Protein AF-A0AAV3GFX3-F1 (afdb_monomer)

Foldseek 3Di:
DVVVLVVLLVVDDDPLSVLSCCVPVVVDDLCVSCVVVVHDSVVSVVSPVVSVVVVVVVVVVPPDDPPDD

Mean predicted aligned error: 7.28 Å

Radius of gyration: 14.8 Å; Cα contacts (8 Å, |Δi|>4): 36; chains: 1; bounding box: 37×26×45 Å

Sequence (69 aa):
SIYDLRKLVYSFKGLDQKILVAKYIEGLSLKQIAGEFGHSYGYIRNKHNQILKKIEKSDNDVTIPIDKS

Structure (mmCIF, N/CA/C/O backbone):
data_AF-A0AAV3GFX3-F1
#
_entry.id   AF-A0AAV3GFX3-F1
#
loop_
_atom_site.group_PDB
_atom_site.id
_atom_site.type_symbol
_atom_site.label_atom_id
_atom_site.label_alt_id
_atom_site.label_comp_id
_atom_site.label_asym_id
_atom_site.label_entity_id
_atom_site.label_seq_id
_atom_site.pdbx_PDB_ins_code
_atom_site.Cartn_x
_atom_site.Cartn_y
_atom_site.Cartn_z
_atom_site.occupancy
_atom_site.B_iso_or_equiv
_atom_site.auth_seq_id
_atom_site.auth_comp_id
_atom_site.auth_asym_id
_atom_site.auth_atom_id
_atom_site.pdbx_PDB_model_num
ATOM 1 N N . SER A 1 1 ? -3.497 -12.630 -14.947 1.00 60.22 1 SER A N 1
ATOM 2 C CA . SER A 1 1 ? -3.963 -13.839 -14.228 1.00 60.22 1 SER A CA 1
ATOM 3 C C . SER A 1 1 ? -3.898 -13.605 -12.718 1.00 60.22 1 SER A C 1
ATOM 5 O O . SER A 1 1 ? -3.095 -12.789 -12.284 1.00 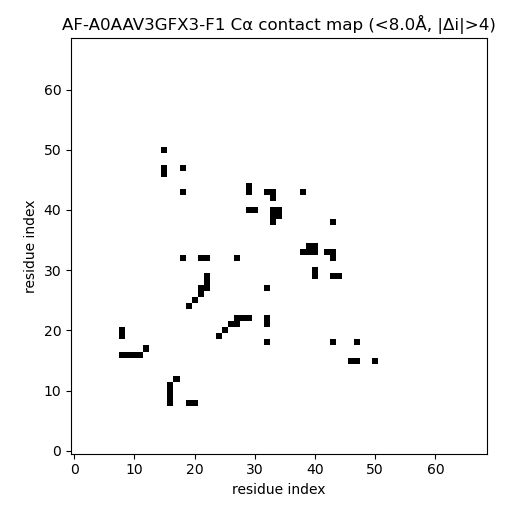60.22 1 SER A O 1
ATOM 7 N N . ILE A 1 2 ? -4.693 -14.304 -11.890 1.00 62.44 2 ILE A N 1
ATOM 8 C CA . ILE A 1 2 ? -4.583 -14.248 -10.408 1.00 62.44 2 ILE A CA 1
ATOM 9 C C . ILE A 1 2 ? -3.153 -14.572 -9.924 1.00 62.44 2 ILE A C 1
ATOM 11 O O . ILE A 1 2 ? -2.711 -14.091 -8.878 1.00 62.44 2 ILE A O 1
ATOM 15 N N . TYR A 1 3 ? -2.418 -15.354 -10.721 1.00 61.44 3 TYR A N 1
ATOM 16 C CA . TYR A 1 3 ? -1.014 -15.686 -10.497 1.00 61.44 3 TYR A CA 1
ATOM 17 C C . TYR A 1 3 ? -0.088 -14.461 -10.527 1.00 61.44 3 TYR A C 1
ATOM 19 O O . TYR A 1 3 ? 0.870 -14.415 -9.756 1.00 61.44 3 TYR A O 1
ATOM 27 N N . ASP A 1 4 ? -0.394 -13.451 -11.342 1.00 79.56 4 ASP A N 1
ATOM 28 C CA . ASP A 1 4 ? 0.443 -12.254 -11.488 1.00 79.56 4 ASP A CA 1
ATOM 29 C C . ASP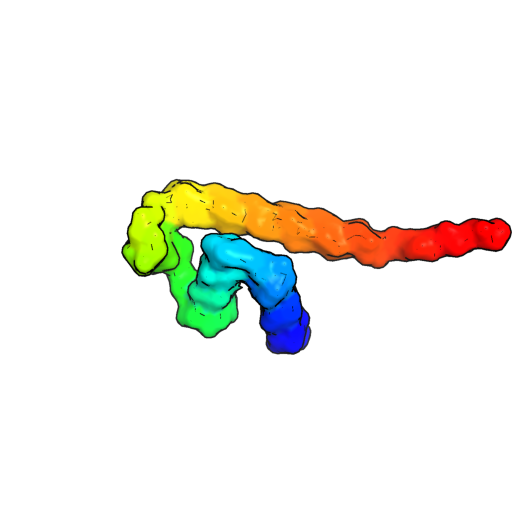 A 1 4 ? 0.266 -11.319 -10.290 1.00 79.56 4 ASP A C 1
ATOM 31 O O . ASP A 1 4 ? 1.242 -10.820 -9.735 1.00 79.56 4 ASP A O 1
ATOM 35 N N . LEU A 1 5 ? -0.972 -11.180 -9.800 1.00 83.06 5 LEU A N 1
ATOM 36 C CA . LEU A 1 5 ? -1.265 -10.378 -8.613 1.00 83.06 5 LEU A CA 1
ATOM 37 C C . LEU A 1 5 ? -0.604 -10.960 -7.361 1.00 83.06 5 LEU A C 1
ATOM 39 O O . LEU A 1 5 ? -0.013 -10.216 -6.583 1.00 83.06 5 LEU A O 1
ATOM 43 N N . ARG A 1 6 ? -0.660 -12.283 -7.158 1.00 86.31 6 ARG A N 1
ATOM 44 C CA . ARG A 1 6 ? 0.018 -12.916 -6.014 1.00 86.31 6 ARG A CA 1
ATOM 45 C C . ARG A 1 6 ? 1.529 -12.705 -6.089 1.00 86.31 6 ARG A C 1
ATOM 47 O O . ARG A 1 6 ? 2.111 -12.271 -5.100 1.00 86.31 6 ARG A O 1
ATOM 54 N N . LYS A 1 7 ? 2.160 -12.944 -7.246 1.00 87.44 7 LYS A N 1
ATOM 55 C CA . LYS A 1 7 ? 3.601 -12.689 -7.430 1.00 87.44 7 LYS A CA 1
ATOM 56 C C . LYS A 1 7 ? 3.970 -11.238 -7.118 1.00 87.44 7 LYS A C 1
ATOM 58 O O . LYS A 1 7 ? 4.952 -11.006 -6.420 1.00 87.44 7 LYS A O 1
ATOM 63 N N . LEU A 1 8 ? 3.155 -10.290 -7.578 1.00 87.06 8 LEU A N 1
ATOM 64 C CA . LEU A 1 8 ? 3.343 -8.873 -7.304 1.00 87.06 8 LEU A CA 1
ATOM 65 C C . LEU A 1 8 ? 3.231 -8.561 -5.812 1.00 87.06 8 LEU A C 1
ATOM 67 O O . LEU A 1 8 ? 4.128 -7.958 -5.246 1.00 87.06 8 LEU A O 1
ATOM 71 N N . VAL A 1 9 ? 2.164 -9.007 -5.148 1.00 90.06 9 VAL A N 1
ATOM 72 C CA . VAL A 1 9 ? 1.948 -8.771 -3.712 1.00 90.06 9 VAL A CA 1
ATOM 73 C C . VAL A 1 9 ? 3.120 -9.312 -2.888 1.00 90.06 9 VAL A C 1
ATOM 75 O O . VAL A 1 9 ? 3.617 -8.618 -2.004 1.00 90.06 9 VAL A O 1
ATOM 78 N N . TYR A 1 10 ? 3.586 -10.526 -3.195 1.00 87.00 10 TYR A N 1
ATOM 79 C CA . TYR A 1 10 ? 4.678 -11.179 -2.467 1.00 87.00 10 TYR A CA 1
ATOM 80 C C . TYR A 1 10 ? 6.082 -10.659 -2.826 1.00 87.00 10 TYR A C 1
ATOM 82 O O . TYR A 1 10 ? 7.036 -11.026 -2.140 1.00 87.00 10 TYR A O 1
ATOM 90 N N . SER A 1 11 ? 6.239 -9.800 -3.843 1.00 90.25 11 SER A N 1
ATOM 91 C CA . SER A 1 11 ? 7.519 -9.122 -4.111 1.00 90.25 11 SER A CA 1
ATOM 92 C C . SE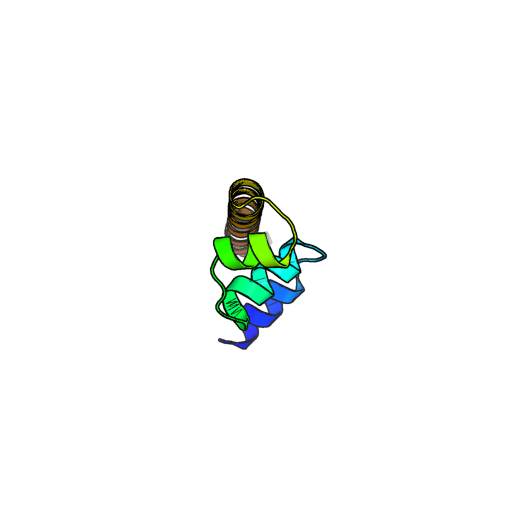R A 1 11 ? 7.781 -7.966 -3.134 1.00 90.25 11 SER A C 1
ATOM 94 O O . SER A 1 11 ? 8.934 -7.630 -2.853 1.00 90.25 11 SER A O 1
ATOM 96 N N . PHE A 1 12 ? 6.719 -7.391 -2.558 1.00 93.81 12 PHE A N 1
ATOM 97 C CA . PHE A 1 12 ? 6.805 -6.405 -1.484 1.00 93.81 12 PHE A CA 1
ATOM 98 C C . PHE A 1 12 ? 6.996 -7.084 -0.125 1.00 93.81 12 PHE A C 1
ATOM 100 O O . PHE A 1 12 ? 6.713 -8.267 0.059 1.00 93.81 12 PHE A O 1
ATOM 107 N N . LYS A 1 13 ? 7.463 -6.315 0.865 1.00 93.56 13 LYS A N 1
ATOM 108 C CA . LYS A 1 13 ? 7.687 -6.793 2.237 1.00 93.56 13 LYS A CA 1
ATOM 109 C C . LYS A 1 13 ? 7.110 -5.827 3.265 1.00 93.56 13 LYS A C 1
ATOM 111 O O . LYS A 1 13 ? 6.925 -4.639 2.994 1.00 93.56 13 LYS A O 1
ATOM 116 N N . GLY A 1 14 ? 6.865 -6.338 4.469 1.00 96.19 14 GLY A N 1
ATOM 117 C CA . GLY A 1 14 ? 6.439 -5.532 5.611 1.00 96.19 14 GLY A CA 1
ATOM 118 C C . GLY A 1 14 ? 5.084 -4.866 5.380 1.00 96.19 14 GLY A C 1
ATOM 119 O O . GLY A 1 14 ? 4.140 -5.504 4.920 1.00 96.19 14 GLY A O 1
ATOM 120 N N . LEU A 1 15 ? 4.978 -3.580 5.717 1.00 96.12 15 LEU A N 1
ATOM 121 C CA . LEU A 1 15 ? 3.716 -2.847 5.612 1.00 96.12 15 LEU A CA 1
ATOM 122 C C . LEU A 1 15 ? 3.217 -2.725 4.164 1.00 96.12 15 LEU A C 1
ATOM 124 O O . LEU A 1 15 ? 2.018 -2.831 3.933 1.00 96.12 15 LEU A O 1
ATOM 128 N N . ASP A 1 16 ? 4.119 -2.557 3.193 1.00 96.25 16 ASP A N 1
ATOM 129 C CA . ASP A 1 16 ? 3.742 -2.408 1.785 1.00 96.25 16 ASP A CA 1
ATOM 130 C C . ASP A 1 16 ? 3.027 -3.683 1.277 1.00 96.25 16 ASP A C 1
ATOM 132 O O . ASP A 1 16 ? 1.968 -3.598 0.65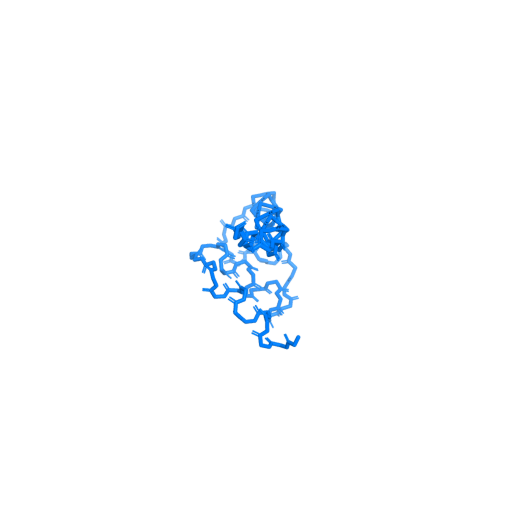6 1.00 96.25 16 ASP A O 1
ATOM 136 N N . GLN A 1 17 ? 3.534 -4.870 1.640 1.00 96.88 17 GLN A N 1
ATOM 137 C CA . GLN A 1 17 ? 2.883 -6.154 1.346 1.00 96.88 17 GLN A CA 1
ATOM 138 C C . GLN A 1 17 ? 1.510 -6.266 2.018 1.00 96.88 17 GLN A C 1
ATOM 140 O O . GLN A 1 17 ? 0.538 -6.643 1.367 1.00 96.88 17 GLN A O 1
ATOM 145 N N . LYS A 1 18 ? 1.417 -5.924 3.311 1.00 97.19 18 LYS A N 1
ATOM 146 C CA . LYS A 1 18 ? 0.153 -5.983 4.064 1.00 97.19 18 LYS A CA 1
ATOM 147 C C . LYS A 1 18 ? -0.922 -5.089 3.441 1.00 97.19 18 LYS A C 1
ATOM 149 O O . LYS A 1 18 ? -2.061 -5.520 3.302 1.00 97.19 18 LYS A O 1
ATOM 154 N N . ILE A 1 19 ? -0.553 -3.883 3.000 1.00 97.44 19 ILE A N 1
ATOM 155 C CA . ILE A 1 19 ? -1.464 -2.962 2.302 1.00 97.44 19 ILE A CA 1
ATOM 156 C C . ILE A 1 19 ? -1.975 -3.585 0.995 1.00 97.44 19 ILE A C 1
ATOM 158 O O . ILE A 1 19 ? -3.162 -3.473 0.692 1.00 97.44 19 ILE A O 1
ATOM 162 N N . LEU A 1 20 ? -1.110 -4.250 0.224 1.00 95.81 20 LEU A N 1
ATOM 163 C CA . LEU A 1 20 ? -1.497 -4.894 -1.033 1.00 95.81 20 LEU A CA 1
ATOM 164 C C . LEU A 1 20 ? -2.412 -6.111 -0.823 1.00 95.81 20 LEU A C 1
ATOM 166 O O . LEU A 1 20 ? -3.400 -6.246 -1.547 1.00 95.81 20 LEU A O 1
ATOM 170 N N . VAL A 1 21 ? -2.122 -6.959 0.171 1.00 96.12 21 VAL A N 1
ATOM 171 C CA . VAL A 1 21 ? -2.993 -8.087 0.559 1.00 96.12 21 VAL A CA 1
ATOM 172 C C . VAL A 1 21 ? -4.376 -7.564 0.941 1.00 96.12 21 VAL A C 1
ATOM 174 O O . VAL A 1 21 ? -5.367 -7.945 0.321 1.00 96.12 21 VAL A O 1
ATOM 177 N N . ALA A 1 22 ? -4.437 -6.618 1.874 1.00 96.94 22 ALA A N 1
ATOM 178 C CA . ALA A 1 22 ? -5.697 -6.059 2.340 1.00 96.94 22 ALA A CA 1
ATOM 179 C C . ALA A 1 22 ? -6.498 -5.398 1.204 1.00 96.94 22 ALA A C 1
ATOM 181 O O . ALA A 1 22 ? -7.700 -5.613 1.055 1.00 96.94 22 ALA A O 1
ATOM 182 N N . LYS A 1 23 ? -5.831 -4.628 0.333 1.00 96.44 23 LYS A N 1
ATOM 183 C CA . LYS A 1 23 ? -6.493 -3.905 -0.763 1.00 96.44 23 LYS A CA 1
ATOM 184 C C . LYS A 1 23 ? -7.042 -4.826 -1.852 1.00 96.44 23 LYS A C 1
ATOM 186 O O . LYS A 1 23 ? -8.126 -4.535 -2.369 1.00 96.44 23 LYS A O 1
ATOM 191 N N . TYR A 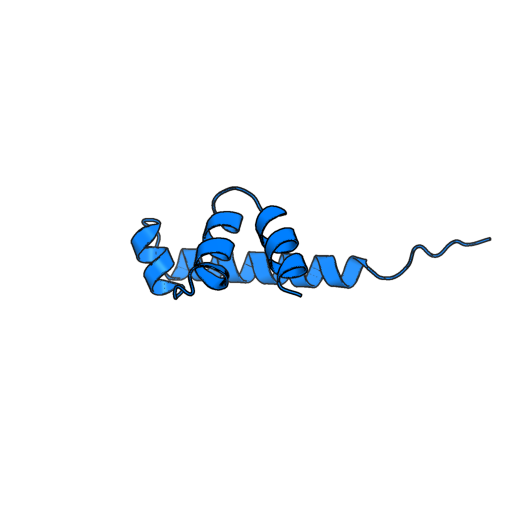1 24 ? -6.279 -5.843 -2.256 1.00 94.25 24 TYR A N 1
ATOM 192 C CA . TYR A 1 24 ? -6.528 -6.588 -3.497 1.00 94.25 24 TYR A CA 1
ATOM 193 C C . TYR A 1 24 ? -6.887 -8.061 -3.293 1.00 94.25 24 TYR A C 1
ATOM 195 O O . TYR A 1 24 ? -7.480 -8.651 -4.190 1.00 94.25 24 TYR A O 1
ATOM 203 N N . ILE A 1 25 ? -6.548 -8.651 -2.145 1.00 92.62 25 ILE A N 1
ATOM 204 C CA . ILE A 1 25 ? -6.935 -10.024 -1.791 1.00 92.62 25 ILE A CA 1
ATOM 205 C C . ILE A 1 25 ? -8.158 -9.999 -0.870 1.00 92.62 25 ILE A C 1
ATOM 207 O O . ILE 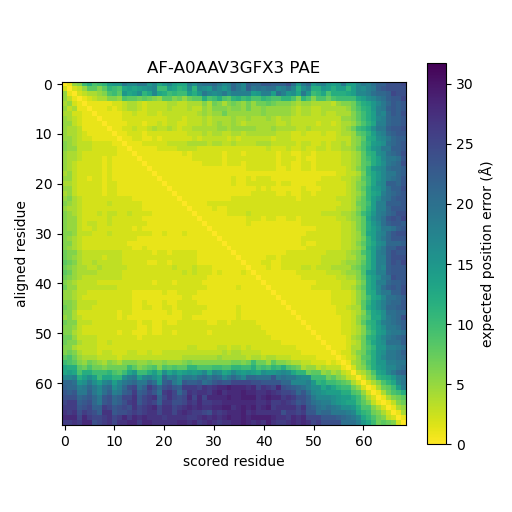A 1 25 ? -9.119 -10.715 -1.125 1.00 92.62 25 ILE A O 1
ATOM 211 N N . GLU A 1 26 ? -8.146 -9.150 0.158 1.00 94.56 26 GLU A N 1
ATOM 212 C CA . GLU A 1 26 ? -9.241 -9.055 1.143 1.00 94.56 26 GLU A CA 1
ATOM 213 C C . GLU A 1 26 ? -10.324 -8.039 0.739 1.00 94.56 26 GLU A C 1
ATOM 215 O O . GLU A 1 26 ? -11.415 -8.026 1.300 1.00 94.56 26 GLU A O 1
ATOM 220 N N . GLY A 1 27 ? -10.047 -7.190 -0.257 1.00 96.06 27 GLY A N 1
ATOM 221 C CA . GLY A 1 27 ? -11.019 -6.240 -0.806 1.00 96.06 27 GLY A CA 1
ATOM 222 C C . GLY A 1 27 ? -11.272 -5.002 0.061 1.00 96.06 27 GLY A C 1
ATOM 223 O O . GLY A 1 27 ? -12.229 -4.268 -0.184 1.00 96.06 27 GLY A O 1
ATOM 224 N N . LEU A 1 28 ? -10.412 -4.721 1.039 1.00 98.06 28 LEU A N 1
ATOM 225 C CA . LEU A 1 28 ? -10.574 -3.603 1.963 1.00 98.06 28 LEU A CA 1
ATOM 226 C C . LEU A 1 28 ? -10.359 -2.237 1.289 1.00 98.06 28 LEU A C 1
ATOM 228 O O . LEU A 1 28 ? -9.622 -2.069 0.303 1.00 98.06 28 LEU A O 1
ATOM 232 N N . SER A 1 29 ? -11.014 -1.219 1.846 1.00 98.31 29 SER A N 1
ATOM 233 C CA . SER A 1 29 ? -10.756 0.183 1.515 1.00 98.31 29 SER A CA 1
ATOM 234 C C . SER A 1 29 ? -9.523 0.709 2.257 1.00 98.31 29 SER A C 1
ATOM 236 O O . SER A 1 29 ? -9.199 0.261 3.353 1.00 98.31 29 SER A O 1
ATOM 238 N N . LEU A 1 30 ? -8.866 1.742 1.718 1.00 98.12 30 LEU A N 1
ATOM 239 C CA . LEU A 1 30 ? -7.718 2.380 2.383 1.00 98.12 30 LEU A CA 1
ATOM 240 C C . LEU A 1 30 ? -8.070 2.948 3.773 1.00 98.12 30 LEU A C 1
ATOM 242 O O . LEU A 1 30 ? -7.198 3.053 4.630 1.00 98.12 30 LEU A O 1
ATOM 246 N N . LYS A 1 31 ? -9.343 3.298 4.013 1.00 98.19 31 LYS A N 1
ATOM 247 C CA . LYS A 1 31 ? -9.826 3.756 5.324 1.00 98.19 31 LYS A CA 1
ATOM 248 C C . LYS A 1 31 ? -9.937 2.605 6.327 1.00 98.19 31 LYS A C 1
ATOM 250 O O . LYS A 1 31 ? -9.532 2.785 7.469 1.00 98.19 31 LYS A O 1
ATOM 255 N N . GLN A 1 32 ? -10.437 1.442 5.903 1.00 98.50 32 GLN A N 1
ATOM 256 C CA . GLN A 1 32 ? -10.459 0.235 6.740 1.00 98.50 32 GLN A CA 1
ATOM 257 C C . GLN A 1 32 ? -9.037 -0.223 7.068 1.00 98.50 32 GLN A C 1
ATOM 259 O O . GLN A 1 32 ? -8.718 -0.393 8.236 1.00 98.50 32 GLN A O 1
ATOM 264 N N . ILE A 1 33 ? -8.154 -0.268 6.066 1.00 98.44 33 ILE A N 1
ATOM 265 C CA . ILE A 1 33 ? -6.733 -0.618 6.233 1.00 98.44 33 ILE A CA 1
ATOM 266 C C . ILE A 1 33 ? -6.043 0.302 7.249 1.00 98.44 33 ILE A C 1
ATOM 268 O O . ILE A 1 33 ? -5.273 -0.152 8.089 1.00 98.44 33 ILE A O 1
ATOM 272 N N . ALA A 1 34 ? -6.321 1.606 7.189 1.00 98.25 34 ALA A N 1
ATOM 273 C CA . ALA A 1 34 ? -5.807 2.564 8.161 1.00 98.25 34 ALA A CA 1
ATOM 274 C C . ALA A 1 34 ? -6.273 2.247 9.589 1.00 98.25 34 ALA A C 1
ATOM 276 O O . ALA A 1 34 ? -5.448 2.227 10.502 1.00 98.25 34 ALA A O 1
ATOM 277 N N . GLY A 1 35 ? -7.561 1.938 9.767 1.00 98.06 35 GLY A N 1
ATOM 278 C CA . GLY A 1 35 ? -8.105 1.511 11.056 1.00 98.06 35 GLY A CA 1
ATOM 279 C C . GLY A 1 35 ? -7.473 0.215 11.569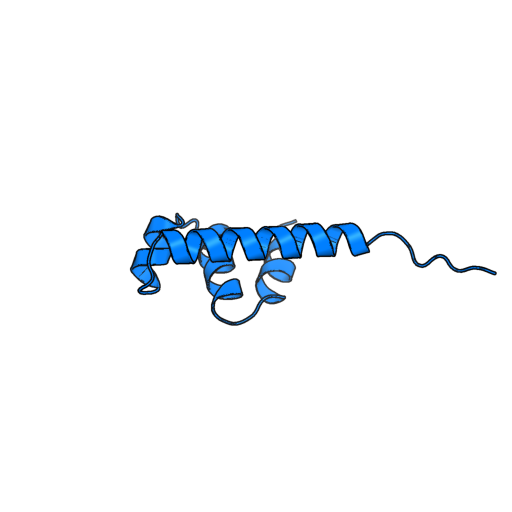 1.00 98.06 35 GLY A C 1
ATOM 280 O O . GLY A 1 35 ? -7.023 0.170 12.709 1.00 98.06 35 GLY A O 1
ATOM 281 N N . GLU A 1 36 ? -7.375 -0.807 10.721 1.00 97.50 36 GLU A N 1
ATOM 282 C CA . GLU A 1 36 ? -6.834 -2.122 11.088 1.00 97.50 36 GLU A CA 1
ATOM 283 C C . GLU A 1 36 ? -5.341 -2.084 11.421 1.00 97.50 36 GLU A C 1
ATOM 285 O O . GLU A 1 36 ? -4.887 -2.776 12.329 1.00 97.50 36 GLU A O 1
ATOM 290 N N . PHE A 1 37 ? -4.562 -1.267 10.708 1.00 97.00 37 PHE A N 1
ATOM 291 C CA . PHE A 1 37 ? -3.112 -1.185 10.911 1.00 97.00 37 PHE A CA 1
ATOM 292 C C . PHE A 1 37 ? -2.699 -0.090 11.902 1.00 97.00 37 PHE A C 1
ATOM 294 O O . PHE A 1 37 ? -1.505 0.138 12.087 1.00 97.00 37 PHE A O 1
ATOM 301 N N . GLY A 1 38 ? -3.653 0.595 12.544 1.00 97.44 38 GLY A N 1
ATOM 302 C CA . GLY A 1 38 ? -3.359 1.636 13.533 1.00 97.44 38 GLY A CA 1
ATOM 303 C C . GLY A 1 38 ? -2.643 2.852 12.936 1.00 97.44 38 GLY A C 1
ATOM 304 O O . GLY A 1 38 ? -1.778 3.457 13.570 1.00 97.44 38 GLY A O 1
ATOM 305 N N . HIS A 1 39 ? -2.970 3.203 11.694 1.00 97.62 39 HIS A N 1
ATOM 306 C CA . HIS A 1 39 ? -2.346 4.298 10.959 1.00 97.62 39 HIS A CA 1
ATOM 307 C C . HIS A 1 39 ? -3.376 5.337 10.519 1.00 97.62 39 HIS A C 1
ATOM 309 O O . HIS A 1 39 ? -4.570 5.073 10.421 1.00 97.62 39 HIS A O 1
ATOM 315 N N . SER A 1 40 ? -2.916 6.551 10.207 1.00 98.19 40 SER A N 1
ATOM 316 C CA . SER A 1 40 ? -3.801 7.553 9.615 1.00 98.19 40 SER A CA 1
ATOM 317 C C . SER A 1 40 ? -4.138 7.195 8.165 1.00 98.19 40 SER A C 1
ATOM 319 O O . SER A 1 40 ? -3.317 6.640 7.427 1.00 98.19 40 SER A O 1
ATOM 321 N N . TYR A 1 41 ? -5.336 7.579 7.716 1.00 97.94 41 TYR A N 1
ATOM 322 C CA . TYR A 1 41 ? -5.745 7.405 6.319 1.00 97.94 41 TYR A CA 1
ATOM 323 C C . TYR A 1 41 ? -4.754 8.052 5.338 1.00 97.94 41 TYR A C 1
ATOM 325 O O . TYR A 1 41 ? -4.399 7.452 4.326 1.00 97.94 41 TYR A O 1
ATOM 333 N N . GLY A 1 42 ? -4.259 9.254 5.658 1.00 98.12 42 GLY A N 1
ATOM 334 C CA . GLY A 1 42 ? -3.273 9.957 4.834 1.00 98.12 42 GLY A CA 1
ATOM 335 C C . GLY A 1 42 ? -1.956 9.192 4.698 1.00 98.12 42 GLY A C 1
ATOM 336 O O . GLY A 1 42 ? -1.408 9.112 3.599 1.00 98.12 42 GLY A O 1
ATOM 337 N N . TYR A 1 43 ? -1.478 8.571 5.781 1.00 98.06 43 TYR A N 1
ATOM 338 C CA . TYR A 1 43 ? -0.271 7.747 5.752 1.00 98.06 43 TYR A CA 1
ATOM 339 C C . TYR A 1 43 ? -0.443 6.519 4.848 1.00 98.06 43 TYR A C 1
ATOM 341 O O . TYR A 1 43 ? 0.375 6.301 3.951 1.00 98.06 43 TYR A O 1
ATOM 349 N N . ILE A 1 44 ? -1.541 5.772 5.014 1.00 98.44 44 ILE A N 1
ATOM 350 C CA . ILE A 1 44 ? -1.851 4.604 4.174 1.00 98.44 44 ILE A CA 1
ATOM 351 C C . ILE A 1 44 ? -2.027 4.999 2.706 1.00 98.44 44 ILE A C 1
ATOM 353 O O . ILE A 1 44 ? -1.476 4.336 1.829 1.00 98.44 44 ILE A O 1
ATOM 357 N N . ARG A 1 45 ? -2.722 6.107 2.421 1.00 98.06 45 ARG A N 1
ATOM 358 C CA . ARG A 1 45 ? -2.885 6.623 1.054 1.00 98.06 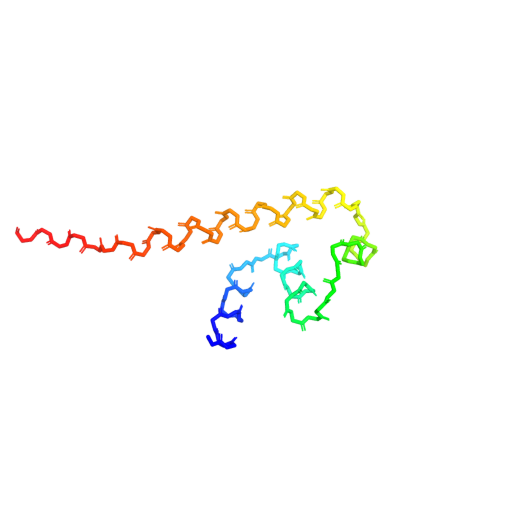45 ARG A CA 1
ATOM 359 C C . ARG A 1 45 ? -1.541 6.978 0.415 1.00 98.06 45 ARG A C 1
ATOM 361 O O . ARG A 1 45 ? -1.290 6.605 -0.728 1.00 98.06 45 ARG A O 1
ATOM 368 N N . ASN A 1 46 ? -0.663 7.664 1.144 1.00 98.06 46 ASN A N 1
ATOM 369 C CA . ASN A 1 46 ? 0.664 8.024 0.640 1.00 98.06 46 ASN A CA 1
ATOM 370 C C . ASN A 1 46 ? 1.530 6.787 0.384 1.00 98.06 46 ASN A C 1
ATOM 372 O O . ASN A 1 46 ? 2.195 6.713 -0.650 1.00 98.06 46 ASN A O 1
ATOM 376 N N . LYS A 1 47 ? 1.493 5.801 1.287 1.00 97.19 47 LYS A N 1
ATOM 377 C CA . LYS A 1 47 ? 2.167 4.512 1.102 1.00 97.19 47 LYS A CA 1
ATOM 378 C C . LYS A 1 47 ? 1.644 3.761 -0.119 1.00 97.19 47 LYS A C 1
ATOM 380 O O . LYS A 1 47 ? 2.444 3.334 -0.946 1.00 97.19 47 LYS A O 1
ATOM 385 N N . HIS A 1 48 ? 0.326 3.668 -0.277 1.00 97.25 48 HIS A N 1
ATOM 386 C CA . HIS A 1 48 ? -0.306 3.036 -1.436 1.00 97.25 48 HIS A CA 1
ATOM 387 C C . HIS A 1 48 ? 0.128 3.694 -2.754 1.00 97.25 48 HIS A C 1
ATOM 389 O O . HIS A 1 48 ? 0.579 2.993 -3.656 1.00 97.25 48 HIS A O 1
ATOM 395 N N . ASN A 1 49 ? 0.149 5.028 -2.826 1.00 97.31 49 ASN A N 1
ATOM 396 C CA . ASN A 1 49 ? 0.650 5.751 -4.001 1.00 97.31 49 ASN A CA 1
ATOM 397 C C . ASN A 1 49 ? 2.131 5.451 -4.308 1.00 97.31 49 ASN A C 1
ATOM 399 O O . ASN A 1 49 ? 2.507 5.330 -5.472 1.00 97.31 49 ASN A O 1
ATOM 403 N N . GLN A 1 50 ? 2.991 5.336 -3.289 1.00 96.38 50 GLN A N 1
ATOM 404 C CA . GLN A 1 50 ? 4.404 4.977 -3.491 1.00 96.38 50 GLN A CA 1
ATOM 405 C C . GLN A 1 50 ? 4.561 3.552 -4.029 1.00 96.38 50 GLN A C 1
ATOM 407 O O . GLN A 1 50 ? 5.431 3.309 -4.863 1.00 96.38 50 GLN A O 1
ATOM 412 N N . ILE A 1 51 ? 3.729 2.623 -3.559 1.00 94.44 51 ILE A N 1
ATOM 413 C CA . ILE A 1 51 ? 3.706 1.240 -4.040 1.00 94.44 51 ILE A CA 1
ATOM 414 C C . ILE A 1 51 ? 3.299 1.209 -5.515 1.00 94.44 51 ILE A C 1
ATOM 416 O O . ILE A 1 51 ? 4.024 0.626 -6.313 1.00 94.44 51 ILE A O 1
ATOM 420 N N . LEU A 1 52 ? 2.218 1.900 -5.897 1.00 92.00 52 LEU A N 1
ATOM 421 C CA . LEU A 1 52 ? 1.774 1.976 -7.296 1.00 92.00 52 LEU A CA 1
ATOM 422 C C . LEU A 1 52 ? 2.867 2.523 -8.222 1.00 92.00 52 LEU A C 1
ATOM 424 O O . LEU A 1 52 ? 3.167 1.902 -9.233 1.00 92.00 52 LEU A O 1
ATOM 428 N N . LYS A 1 53 ? 3.555 3.598 -7.820 1.00 92.62 53 LYS A N 1
ATOM 429 C CA . LYS A 1 53 ? 4.688 4.139 -8.591 1.00 92.62 53 LYS A CA 1
ATOM 430 C C . LYS A 1 53 ? 5.836 3.141 -8.763 1.00 92.62 53 LYS A C 1
ATOM 432 O O . LYS A 1 53 ? 6.492 3.134 -9.799 1.00 92.62 53 LYS A O 1
ATOM 437 N N . LYS A 1 54 ? 6.117 2.312 -7.749 1.00 89.94 54 LYS A N 1
ATOM 438 C CA . LYS A 1 54 ? 7.138 1.253 -7.855 1.00 89.94 54 LYS A CA 1
ATOM 439 C C . LYS A 1 54 ? 6.716 0.172 -8.849 1.00 89.94 54 LYS A C 1
ATOM 441 O O . LYS A 1 54 ? 7.562 -0.281 -9.608 1.00 89.94 54 LYS A O 1
ATOM 446 N N . ILE A 1 55 ? 5.435 -0.201 -8.845 1.00 88.06 55 ILE A N 1
ATOM 447 C CA . ILE A 1 55 ? 4.861 -1.183 -9.776 1.00 88.06 55 ILE A CA 1
ATOM 448 C C . ILE A 1 55 ? 4.948 -0.656 -11.211 1.00 88.06 55 ILE A C 1
ATOM 450 O O . ILE A 1 55 ? 5.498 -1.331 -12.076 1.00 88.06 55 ILE A O 1
ATOM 454 N N . GLU A 1 56 ? 4.493 0.578 -11.440 1.00 85.81 56 GLU A N 1
ATOM 455 C CA . GLU A 1 56 ? 4.586 1.249 -12.742 1.00 85.81 56 GLU A CA 1
ATOM 456 C C . GLU A 1 56 ? 6.036 1.311 -13.230 1.00 85.81 56 GLU A C 1
ATOM 458 O O . GLU A 1 56 ? 6.319 1.005 -14.384 1.00 85.81 56 GLU A O 1
ATOM 463 N N . LYS A 1 57 ? 6.986 1.653 -12.351 1.00 79.50 57 LYS A N 1
ATOM 464 C CA . LYS A 1 57 ? 8.404 1.679 -12.721 1.00 79.50 57 LYS A CA 1
ATOM 465 C C . LYS A 1 57 ? 8.941 0.287 -13.078 1.00 79.50 57 LYS A C 1
ATOM 467 O O . LYS A 1 57 ? 9.667 0.177 -14.056 1.00 79.50 57 LYS A O 1
ATOM 472 N N . SER A 1 58 ? 8.579 -0.756 -12.328 1.00 72.06 58 SER A N 1
ATOM 473 C CA . SER A 1 58 ? 9.047 -2.122 -12.608 1.00 72.06 58 SER A CA 1
ATOM 474 C C . SER A 1 58 ? 8.488 -2.710 -13.903 1.00 72.06 58 SER A C 1
ATOM 476 O O . SER A 1 58 ? 9.178 -3.497 -14.539 1.00 72.06 58 SER A O 1
ATOM 478 N N . ASP A 1 59 ? 7.278 -2.317 -14.309 1.00 62.88 59 ASP A N 1
ATOM 479 C CA . ASP A 1 59 ? 6.694 -2.744 -15.588 1.00 62.88 59 ASP A CA 1
ATOM 480 C C . ASP A 1 59 ? 7.403 -2.077 -16.781 1.00 62.88 59 ASP A C 1
ATOM 482 O O . ASP A 1 59 ? 7.579 -2.690 -17.831 1.00 62.88 59 ASP A O 1
ATOM 486 N N . ASN A 1 60 ? 7.889 -0.843 -16.600 1.00 56.31 60 ASN A N 1
ATOM 487 C CA . ASN A 1 60 ? 8.658 -0.124 -17.620 1.00 56.31 60 ASN A CA 1
ATOM 488 C C . ASN A 1 60 ? 10.118 -0.607 -17.759 1.00 56.31 60 ASN A C 1
ATOM 490 O O . ASN A 1 60 ? 10.739 -0.329 -18.779 1.00 56.31 60 ASN A O 1
ATOM 494 N N . ASP A 1 61 ? 10.659 -1.357 -16.791 1.00 46.19 61 ASP A N 1
ATOM 495 C CA . ASP A 1 61 ? 11.993 -1.985 -16.880 1.00 46.19 61 ASP A CA 1
ATOM 496 C C . ASP A 1 61 ? 11.966 -3.349 -17.616 1.00 46.19 61 ASP A C 1
ATOM 498 O O . ASP A 1 61 ? 13.006 -3.982 -17.797 1.00 46.19 61 ASP A O 1
ATOM 502 N N . VAL A 1 62 ? 10.801 -3.798 -18.111 1.00 43.53 62 VAL A N 1
ATOM 503 C CA . VAL A 1 62 ? 10.667 -4.975 -19.003 1.00 43.53 62 VAL A CA 1
ATOM 504 C C . VAL A 1 62 ? 10.868 -4.593 -20.483 1.00 43.53 62 VAL A C 1
ATOM 506 O O . VAL A 1 62 ? 10.524 -5.342 -21.395 1.00 43.53 62 VAL A O 1
ATOM 509 N N . THR A 1 63 ? 11.487 -3.447 -20.778 1.00 40.03 63 THR A N 1
ATOM 510 C CA . THR A 1 63 ? 12.001 -3.175 -22.125 1.00 40.03 63 THR A CA 1
ATOM 511 C C . THR A 1 63 ? 13.420 -3.720 -22.278 1.00 40.03 63 THR A C 1
ATOM 513 O O . THR A 1 63 ? 14.392 -3.044 -21.965 1.00 40.03 63 THR A O 1
ATOM 516 N N . ILE A 1 64 ? 13.476 -4.937 -22.829 1.00 42.97 64 ILE A N 1
ATOM 517 C CA . ILE A 1 64 ? 14.495 -5.487 -23.741 1.00 42.97 64 ILE A CA 1
ATOM 518 C C . ILE A 1 64 ? 15.970 -5.379 -23.288 1.00 42.97 64 ILE A C 1
ATOM 520 O O . ILE A 1 64 ? 16.553 -4.294 -23.347 1.00 42.97 64 ILE A O 1
ATOM 524 N N . PRO A 1 65 ? 16.663 -6.499 -22.985 1.00 40.78 65 PRO A N 1
ATOM 525 C CA . PRO A 1 65 ? 18.108 -6.516 -23.153 1.00 40.78 65 PRO A CA 1
ATOM 526 C C . PRO A 1 65 ? 18.386 -6.283 -24.642 1.00 40.78 65 PRO A C 1
ATOM 528 O O . PRO A 1 65 ? 18.138 -7.148 -25.480 1.00 40.78 65 PRO A O 1
ATOM 531 N N . ILE A 1 66 ? 18.854 -5.083 -24.978 1.00 42.97 66 ILE A N 1
ATOM 532 C CA . ILE A 1 66 ? 19.573 -4.827 -26.225 1.00 42.97 66 ILE A CA 1
ATOM 533 C C . ILE A 1 66 ? 20.861 -5.647 -26.172 1.00 42.97 66 ILE A C 1
ATOM 535 O O . ILE A 1 66 ? 21.909 -5.169 -25.741 1.00 42.97 66 ILE A O 1
ATOM 539 N N . ASP A 1 67 ? 20.741 -6.907 -26.581 1.00 41.81 67 ASP A N 1
ATOM 540 C CA . ASP A 1 67 ? 21.843 -7.679 -27.125 1.00 41.81 67 ASP A CA 1
ATOM 541 C C . ASP A 1 67 ? 22.368 -6.912 -28.344 1.00 41.81 67 ASP A C 1
ATOM 543 O O . ASP A 1 67 ? 21.745 -6.873 -29.407 1.00 41.81 67 ASP A O 1
ATOM 547 N N . LYS A 1 68 ? 23.464 -6.182 -28.139 1.00 41.59 68 LYS A N 1
ATOM 548 C CA . LYS A 1 68 ? 24.276 -5.650 -29.227 1.00 41.59 68 LYS A CA 1
ATOM 549 C C . LYS A 1 68 ? 25.335 -6.706 -29.527 1.00 41.59 68 LYS A C 1
ATOM 551 O O . LYS A 1 68 ? 26.370 -6.727 -28.862 1.00 41.59 68 LYS A O 1
ATOM 556 N N . SER A 1 69 ? 25.028 -7.569 -30.500 1.00 42.53 69 SER A N 1
ATOM 557 C CA . SER A 1 69 ? 26.052 -8.127 -31.398 1.00 42.53 69 SER A CA 1
ATOM 558 C C . SER A 1 69 ? 26.834 -7.010 -32.081 1.00 42.53 69 SER A C 1
ATOM 560 O O . SER A 1 69 ? 26.227 -5.944 -32.346 1.00 42.53 69 SER A O 1
#

InterPro domains:
  IPR007630 RNA polymerase sigma-70 region 4 [PF04545] (16-55)
  IPR013324 RNA polymer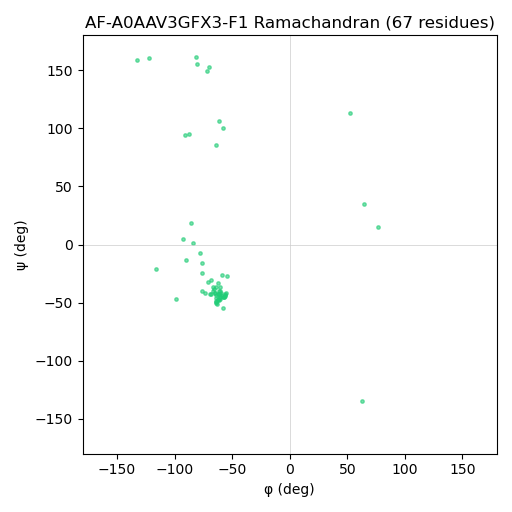ase sigma factor, region 3/4-like [SSF88659] (4-58)
  IPR036388 Winged helix-like DNA-binding domain superfamily [G3DSA:1.10.10.10] (1-60)

Secondary structure (DSSP, 8-state):
-HHHHHHHHHHS-HHHHHHHHHHHTS---HHHHHHHTT--HHHHHHHHHHHHHHHHHHHHTTS------

pLDDT: mean 84.81, std 19.21, range [40.03, 98.5]

Solvent-accessible surface area (backbone atoms only — not comparable to full-atom values): 4109 Å² total; per-residue (Å²): 108,78,68,55,56,52,55,54,36,68,71,44,62,70,68,63,20,53,52,42,41,39,45,71,73,71,63,46,51,63,61,55,50,9,64,77,70,76,47,53,48,68,57,46,51,54,52,52,53,54,51,52,54,51,51,57,52,57,63,64,68,71,67,68,88,79,78,77,126

Organism: NCBI:txid1134793

Nearest PDB structures (foldseek):
  3vep-assembly4_H  TM=7.950E-01  e=5.391E-03  Mycobacterium tuberculosis
  3hug-assembly4_M  TM=7.838E-01  e=2.480E-02  Mycobacterium tuberculosis H37Rv
  6dvb-assembly1_F  TM=8.139E-01  e=3.198E-02  Mycobacterium tuberculosis H37Rv
  3hug-assembly6_K  TM=7.489E-01  e=3.001E-02  Mycobacterium tuberculosis H37Rv
  2h27-assembly2_D  TM=7.896E-01  e=3.870E-02  Escherichia coli K-12